Protein AF-A0A644XTD8-F1 (afdb_monomer)

pLDDT: mean 78.49, std 14.35, range [35.88, 95.38]

Solvent-accessible surface area (backbone atoms only — not comparable to full-atom values): 6177 Å² total; per-residue (Å²): 101,45,69,56,46,60,56,50,71,78,52,81,83,55,86,80,59,81,72,72,86,46,66,69,60,54,50,50,48,52,54,55,52,48,55,53,52,47,54,54,50,55,50,39,62,75,67,72,50,69,58,67,66,52,52,51,52,51,48,54,52,48,54,51,47,50,56,52,48,54,58,49,40,70,72,44,36,85,80,41,43,71,63,51,39,42,50,57,31,54,50,51,53,51,52,51,51,51,53,49,46,52,63,68,75,71,102

Secondary structure (DSSP, 8-state):
-HHHHHHHTT-GGGGG------HHHHHHHHHHHHHHHHHHHHHHHHTT--HHHHHHHHHHHHHHHHHHHHHHHHHHHHHHHHHHHHHHHHHHHHHHHHHHHHHHT--

InterPro domains:
  IPR003810 Putative manganese efflux pump [PF02659] (1-100)
  IPR003810 Putative manganese efflux pump [PTHR35529] (1-103)

Organism: NCBI:txid1076179

Structure (mmCIF, N/CA/C/O backbone):
data_AF-A0A644XTD8-F1
#
_entry.id   AF-A0A644XTD8-F1
#
loop_
_atom_site.group_PDB
_atom_site.id
_atom_site.type_symbo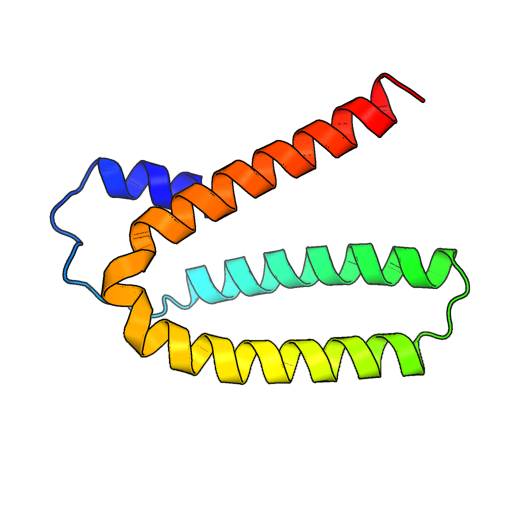l
_atom_site.label_atom_id
_atom_site.label_alt_id
_atom_site.label_comp_id
_atom_site.label_asym_id
_atom_site.label_entity_id
_atom_site.label_seq_id
_atom_site.pdbx_PDB_ins_code
_atom_site.Cartn_x
_atom_site.Cartn_y
_atom_site.Cartn_z
_atom_site.occupancy
_atom_site.B_iso_or_equiv
_atom_site.auth_seq_id
_atom_site.auth_comp_id
_atom_site.auth_asym_id
_atom_site.auth_atom_id
_atom_site.pdbx_PDB_model_num
ATOM 1 N N . MET A 1 1 ? 9.841 3.631 -3.087 1.00 66.88 1 MET A N 1
ATOM 2 C CA . MET A 1 1 ? 8.950 4.157 -4.157 1.00 66.88 1 MET A CA 1
ATOM 3 C C . MET A 1 1 ? 9.476 5.446 -4.793 1.00 66.88 1 MET A C 1
ATOM 5 O O . MET A 1 1 ? 9.954 5.350 -5.914 1.00 66.88 1 MET A O 1
ATOM 9 N N . LEU A 1 2 ? 9.457 6.612 -4.127 1.00 68.62 2 LEU A N 1
ATOM 10 C CA . LEU A 1 2 ? 9.995 7.870 -4.694 1.00 68.62 2 LEU A CA 1
ATOM 11 C C . LEU A 1 2 ? 11.506 7.874 -4.894 1.00 68.62 2 LEU A C 1
ATOM 13 O O . LEU A 1 2 ? 11.977 8.235 -5.965 1.00 68.62 2 LEU A O 1
ATOM 17 N N . ALA A 1 3 ? 12.256 7.450 -3.876 1.00 66.00 3 ALA A N 1
ATOM 18 C CA . ALA A 1 3 ? 13.712 7.379 -3.952 1.00 66.00 3 ALA A CA 1
ATOM 19 C C . ALA A 1 3 ? 14.170 6.465 -5.100 1.00 66.00 3 ALA A C 1
ATOM 21 O O . ALA A 1 3 ? 15.060 6.836 -5.859 1.00 66.00 3 ALA A O 1
ATOM 22 N N . ASP A 1 4 ? 13.498 5.323 -5.294 1.00 65.94 4 ASP A N 1
ATOM 23 C CA . ASP A 1 4 ? 13.740 4.456 -6.452 1.00 65.94 4 ASP A CA 1
ATOM 24 C C . ASP A 1 4 ? 13.428 5.155 -7.775 1.00 65.94 4 ASP A C 1
ATOM 26 O O . ASP A 1 4 ? 14.180 5.011 -8.726 1.00 65.94 4 ASP A O 1
ATOM 30 N N . ALA A 1 5 ? 12.327 5.908 -7.852 1.00 63.91 5 ALA A N 1
ATOM 31 C CA . ALA A 1 5 ? 11.932 6.608 -9.073 1.00 63.91 5 ALA A CA 1
ATOM 32 C C . ALA A 1 5 ? 12.901 7.747 -9.446 1.00 63.91 5 ALA A C 1
ATOM 34 O O . ALA A 1 5 ? 13.153 7.986 -10.623 1.00 63.91 5 ALA A O 1
ATOM 35 N N . ILE A 1 6 ? 13.479 8.425 -8.449 1.00 66.94 6 ILE A N 1
ATOM 36 C CA . ILE A 1 6 ? 14.512 9.451 -8.650 1.00 66.94 6 ILE A CA 1
ATOM 37 C C . ILE A 1 6 ? 15.845 8.803 -9.042 1.00 66.94 6 ILE A C 1
ATOM 39 O O . ILE A 1 6 ? 16.544 9.325 -9.909 1.00 66.94 6 ILE A O 1
ATOM 43 N N . ARG A 1 7 ? 16.191 7.652 -8.449 1.00 68.31 7 ARG A N 1
ATOM 44 C CA . ARG A 1 7 ? 17.434 6.935 -8.762 1.00 68.31 7 ARG A CA 1
ATOM 45 C C . ARG A 1 7 ? 17.445 6.354 -10.178 1.00 68.31 7 ARG A C 1
ATOM 47 O O . ARG A 1 7 ? 18.481 6.399 -10.834 1.00 68.31 7 ARG A O 1
ATOM 54 N N . ASP A 1 8 ? 16.291 5.902 -10.659 1.00 65.56 8 ASP A N 1
ATOM 55 C CA . ASP A 1 8 ? 16.069 5.403 -12.024 1.00 65.56 8 ASP A CA 1
ATOM 56 C C . ASP A 1 8 ? 16.377 6.466 -13.102 1.00 65.56 8 ASP A C 1
ATOM 58 O O . ASP A 1 8 ? 16.870 6.156 -14.183 1.00 65.56 8 ASP A O 1
ATOM 62 N N . ARG A 1 9 ? 16.199 7.757 -12.781 1.00 59.84 9 ARG A N 1
ATOM 63 C CA . ARG A 1 9 ? 16.485 8.883 -13.690 1.00 59.84 9 ARG A CA 1
ATOM 64 C C . ARG A 1 9 ? 17.974 9.029 -14.042 1.00 59.84 9 ARG A C 1
ATOM 66 O O . ARG A 1 9 ? 18.287 9.633 -15.064 1.00 59.84 9 ARG A O 1
ATOM 73 N N . ASN A 1 10 ? 18.886 8.508 -13.214 1.00 62.25 10 ASN A N 1
ATOM 74 C CA . ASN A 1 10 ? 20.335 8.652 -13.411 1.00 62.25 10 ASN A CA 1
ATOM 75 C C . ASN A 1 10 ? 20.956 7.518 -14.262 1.00 62.25 10 ASN A C 1
ATOM 77 O O . ASN A 1 10 ? 22.105 7.638 -14.674 1.00 62.25 10 ASN A O 1
ATOM 81 N N . ASN A 1 11 ? 20.199 6.448 -14.563 1.00 57.81 11 ASN A N 1
ATOM 82 C CA . ASN A 1 11 ? 20.638 5.285 -15.349 1.00 57.81 11 ASN A CA 1
ATOM 83 C C . ASN A 1 11 ? 19.588 4.926 -16.435 1.00 57.81 11 ASN A C 1
ATOM 85 O O . ASN A 1 11 ? 18.805 3.996 -16.254 1.00 57.81 11 ASN A O 1
ATOM 89 N N . PRO A 1 12 ? 19.568 5.607 -17.598 1.00 49.56 12 PRO A N 1
ATOM 90 C CA . PRO A 1 12 ? 18.510 5.457 -18.612 1.00 49.56 12 PRO A CA 1
ATOM 91 C C . PRO A 1 12 ? 18.514 4.125 -19.395 1.00 49.56 12 PRO A C 1
ATOM 93 O O . PRO A 1 12 ? 17.655 3.917 -20.249 1.00 49.56 12 PRO A O 1
ATOM 96 N N . ALA A 1 13 ? 19.454 3.208 -19.134 1.00 47.75 13 ALA A N 1
ATOM 97 C CA . ALA A 1 13 ? 19.556 1.924 -19.840 1.00 47.75 13 ALA A CA 1
ATOM 98 C C . ALA A 1 13 ? 18.600 0.830 -19.311 1.00 47.75 13 ALA A C 1
ATOM 100 O O . ALA A 1 13 ? 18.538 -0.252 -19.888 1.00 47.75 13 ALA A O 1
ATOM 101 N N . GLN A 1 14 ? 17.842 1.087 -18.237 1.00 49.94 14 GLN A N 1
ATOM 102 C CA . GLN A 1 14 ? 16.987 0.073 -17.603 1.00 49.94 14 GLN A CA 1
ATOM 103 C C . GLN A 1 14 ? 15.576 -0.062 -18.206 1.00 49.94 14 GLN A C 1
ATOM 105 O O . GLN A 1 14 ? 14.798 -0.895 -17.745 1.00 49.94 14 GLN A O 1
ATOM 110 N N . CYS A 1 15 ? 15.251 0.693 -19.263 1.00 42.25 15 CYS A N 1
ATOM 111 C CA . CYS A 1 15 ? 13.933 0.701 -19.915 1.00 42.25 15 CYS A CA 1
ATOM 112 C C . CYS A 1 15 ? 13.431 -0.674 -20.408 1.00 42.25 15 CYS A C 1
ATOM 114 O O . CYS A 1 15 ? 12.234 -0.811 -20.651 1.00 42.25 15 CYS A O 1
ATOM 116 N N . CYS A 1 16 ? 14.302 -1.681 -20.549 1.00 35.88 16 CYS A N 1
ATOM 117 C CA . CYS A 1 16 ? 13.931 -3.024 -21.019 1.00 35.88 16 CYS A CA 1
ATOM 118 C C . CYS A 1 16 ? 13.950 -4.117 -19.942 1.00 35.88 16 CYS A C 1
ATOM 120 O O . CYS A 1 16 ? 13.550 -5.243 -20.228 1.00 35.88 16 CYS A O 1
ATOM 122 N N . GLU A 1 17 ? 14.379 -3.831 -18.715 1.00 38.88 17 GLU A N 1
ATOM 123 C CA . GLU A 1 17 ? 14.471 -4.867 -17.688 1.00 38.88 17 GLU A CA 1
ATOM 124 C C . GLU A 1 17 ? 13.202 -4.843 -16.840 1.00 38.88 17 GLU A C 1
ATOM 126 O O . GLU A 1 17 ? 13.017 -4.001 -15.959 1.00 38.88 17 GLU A O 1
ATOM 131 N N . MET A 1 18 ? 12.315 -5.802 -17.107 1.00 42.66 18 MET A N 1
ATOM 132 C CA . MET A 1 18 ? 11.306 -6.236 -16.150 1.00 42.66 18 MET A CA 1
ATOM 133 C C . MET A 1 18 ? 12.055 -6.681 -14.892 1.00 42.66 18 MET A C 1
ATOM 135 O O . MET A 1 18 ? 12.519 -7.815 -14.820 1.00 42.66 18 MET A O 1
ATOM 139 N N . GLN A 1 19 ? 12.259 -5.749 -13.953 1.00 52.38 19 GLN A N 1
ATOM 140 C CA . GLN A 1 19 ? 13.115 -5.964 -12.793 1.00 52.38 19 GLN A CA 1
ATOM 141 C C . GLN A 1 19 ? 12.675 -7.266 -12.111 1.00 52.38 19 GLN A C 1
ATOM 143 O O . GLN A 1 19 ? 11.503 -7.372 -11.729 1.00 52.38 19 GLN A O 1
ATOM 148 N N . PRO A 1 20 ? 13.564 -8.268 -11.985 1.00 49.00 20 PRO A N 1
ATOM 149 C CA . PRO A 1 20 ? 13.212 -9.520 -11.341 1.00 49.00 20 PRO A CA 1
ATOM 150 C C . PRO A 1 20 ? 12.696 -9.194 -9.943 1.00 49.00 20 PRO A C 1
ATOM 152 O O . PRO A 1 20 ? 13.248 -8.315 -9.275 1.00 49.00 20 PRO A O 1
ATOM 155 N N . TYR A 1 21 ? 11.620 -9.864 -9.525 1.00 60.31 21 TYR A N 1
ATOM 156 C CA . TYR A 1 21 ? 11.052 -9.767 -8.182 1.00 60.31 21 TYR A CA 1
ATOM 157 C C . TYR A 1 21 ? 12.133 -10.111 -7.151 1.00 60.31 21 TYR A C 1
ATOM 159 O O . TYR A 1 21 ? 12.271 -11.251 -6.718 1.00 60.31 21 TYR A O 1
ATOM 167 N N . SER A 1 22 ? 12.957 -9.128 -6.793 1.00 75.44 22 SER A N 1
ATOM 168 C CA . SER A 1 22 ? 14.039 -9.314 -5.846 1.00 75.44 22 SER A CA 1
ATOM 169 C C . SER A 1 22 ? 13.388 -9.571 -4.503 1.00 75.44 22 SER A C 1
ATOM 171 O O . SER A 1 22 ? 12.649 -8.724 -3.995 1.00 75.44 22 SER A O 1
ATOM 173 N N . THR A 1 23 ? 13.647 -10.740 -3.922 1.00 82.94 23 THR A N 1
ATOM 174 C CA . THR A 1 23 ? 13.063 -11.169 -2.645 1.00 82.94 23 THR A CA 1
ATOM 175 C C . THR A 1 23 ? 13.236 -10.101 -1.565 1.00 82.94 23 THR A C 1
ATOM 177 O O . THR A 1 23 ? 12.342 -9.882 -0.755 1.00 82.94 23 THR A O 1
ATOM 180 N N . LYS A 1 24 ? 14.349 -9.354 -1.611 1.00 83.00 24 LYS A N 1
ATOM 181 C CA . LYS A 1 24 ? 14.626 -8.219 -0.720 1.00 83.00 24 LYS A CA 1
ATOM 182 C C . LYS A 1 24 ? 13.617 -7.074 -0.878 1.00 83.00 24 LYS A C 1
ATOM 184 O O . LYS A 1 24 ? 13.163 -6.526 0.119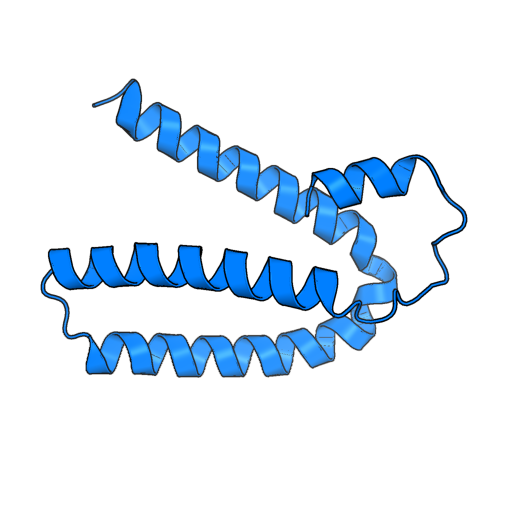 1.00 83.00 24 LYS A O 1
ATOM 189 N N . ALA A 1 25 ? 13.255 -6.722 -2.112 1.00 81.00 25 ALA A N 1
ATOM 190 C CA . ALA A 1 25 ? 12.291 -5.660 -2.394 1.00 81.00 25 ALA A CA 1
ATOM 191 C C . ALA A 1 25 ? 10.861 -6.075 -2.016 1.00 81.00 25 ALA A C 1
ATOM 193 O O . ALA A 1 25 ? 10.136 -5.287 -1.413 1.00 81.00 25 ALA A O 1
ATOM 194 N N . MET A 1 26 ? 10.482 -7.326 -2.304 1.00 84.25 26 MET A N 1
ATOM 195 C CA . MET A 1 26 ? 9.190 -7.891 -1.892 1.00 84.25 26 MET A CA 1
ATOM 196 C C . MET A 1 26 ? 9.057 -7.932 -0.364 1.00 84.25 26 MET A C 1
ATOM 198 O O . MET A 1 26 ? 8.029 -7.520 0.161 1.00 84.25 26 MET A O 1
ATOM 202 N N . LEU A 1 27 ? 10.107 -8.355 0.352 1.00 88.75 27 LEU A N 1
ATOM 203 C CA . LEU A 1 27 ? 10.135 -8.349 1.818 1.00 88.75 27 LEU A CA 1
ATOM 204 C C . LEU A 1 27 ? 9.995 -6.935 2.386 1.00 88.75 27 LEU A C 1
ATOM 206 O O . LEU A 1 27 ? 9.170 -6.714 3.266 1.00 88.75 27 LEU A O 1
ATOM 210 N N . LEU A 1 28 ? 10.758 -5.969 1.865 1.00 88.12 28 LEU A N 1
ATOM 211 C CA . LEU A 1 28 ? 10.669 -4.580 2.317 1.00 88.12 28 LEU A CA 1
ATOM 212 C C . LEU A 1 28 ? 9.263 -4.005 2.100 1.00 88.12 28 LEU A C 1
ATOM 214 O O . LEU A 1 28 ? 8.723 -3.350 2.989 1.00 88.12 28 LEU A O 1
ATOM 218 N N . GLN A 1 29 ? 8.660 -4.269 0.939 1.00 86.12 29 GLN A N 1
ATOM 219 C CA . GLN A 1 29 ? 7.302 -3.826 0.640 1.00 86.12 29 GLN A CA 1
ATOM 220 C C . GLN A 1 29 ? 6.272 -4.516 1.542 1.00 86.12 29 GLN A C 1
ATOM 222 O O . GLN A 1 29 ? 5.394 -3.840 2.063 1.00 86.12 29 GLN A O 1
ATOM 227 N N . ALA A 1 30 ? 6.402 -5.823 1.787 1.00 88.38 30 ALA A N 1
ATOM 228 C CA . ALA A 1 30 ? 5.512 -6.556 2.685 1.00 88.38 30 ALA A CA 1
ATOM 229 C C . ALA A 1 30 ? 5.568 -6.007 4.119 1.00 88.38 30 ALA A C 1
ATOM 231 O O . ALA A 1 30 ? 4.524 -5.811 4.742 1.00 88.38 30 ALA A O 1
ATOM 232 N N . VAL A 1 31 ? 6.767 -5.695 4.624 1.00 92.50 31 VAL A N 1
ATOM 233 C CA . VAL A 1 31 ? 6.941 -5.058 5.940 1.00 92.50 31 VAL A CA 1
ATOM 234 C C . VAL A 1 31 ? 6.306 -3.666 5.956 1.00 92.50 31 VAL A C 1
ATOM 236 O O . VAL A 1 31 ? 5.530 -3.370 6.861 1.00 92.50 31 VAL A O 1
ATOM 239 N N . ALA A 1 32 ? 6.567 -2.834 4.943 1.00 89.50 32 ALA A N 1
ATOM 240 C CA . ALA A 1 32 ? 5.990 -1.492 4.854 1.00 89.50 32 ALA A CA 1
ATOM 241 C C . ALA A 1 32 ? 4.449 -1.516 4.813 1.00 89.50 32 ALA A C 1
ATOM 243 O O . ALA A 1 32 ? 3.804 -0.778 5.552 1.00 89.50 32 ALA A O 1
ATOM 244 N N . THR A 1 33 ? 3.853 -2.402 4.010 1.00 89.75 33 THR A N 1
ATOM 245 C CA . THR A 1 33 ? 2.393 -2.576 3.923 1.00 89.75 33 THR A CA 1
ATOM 246 C C . THR A 1 33 ? 1.793 -3.148 5.211 1.00 89.75 33 THR A C 1
ATOM 248 O O . THR A 1 33 ? 0.677 -2.791 5.574 1.00 89.75 33 THR A O 1
ATOM 251 N N . SER A 1 34 ? 2.524 -3.995 5.942 1.00 93.25 34 SER A N 1
ATOM 252 C CA . SER A 1 34 ? 2.054 -4.534 7.227 1.00 93.25 34 SER A CA 1
ATOM 253 C C . SER A 1 34 ? 1.962 -3.453 8.307 1.00 93.25 34 SER A C 1
ATOM 255 O O . SER A 1 34 ? 1.003 -3.441 9.075 1.00 93.25 34 SER A O 1
ATOM 257 N N . ILE A 1 35 ? 2.932 -2.530 8.358 1.00 93.12 35 ILE A N 1
ATOM 258 C CA . ILE A 1 35 ? 2.910 -1.393 9.296 1.00 93.12 35 ILE A CA 1
ATOM 259 C C . ILE A 1 35 ? 1.726 -0.465 8.988 1.00 93.12 35 ILE A C 1
ATOM 261 O O . ILE A 1 35 ? 1.038 -0.024 9.906 1.00 93.12 35 ILE A O 1
ATOM 265 N N . ASP A 1 36 ? 1.458 -0.211 7.707 1.00 90.06 36 ASP A N 1
ATOM 266 C CA . ASP A 1 36 ? 0.313 0.590 7.257 1.00 90.06 36 ASP A CA 1
ATOM 267 C C . ASP A 1 36 ? -1.033 -0.045 7.664 1.00 90.06 36 ASP A C 1
ATOM 269 O O . ASP A 1 36 ? -1.869 0.601 8.299 1.00 90.06 36 ASP A O 1
ATOM 273 N N . ALA A 1 37 ? -1.202 -1.351 7.422 1.00 89.38 37 ALA A N 1
ATOM 274 C CA . ALA A 1 37 ? -2.394 -2.092 7.841 1.00 89.38 37 ALA A CA 1
ATOM 275 C C . ALA A 1 37 ? -2.571 -2.123 9.372 1.00 89.38 37 ALA A C 1
ATOM 277 O O . ALA A 1 37 ? -3.697 -2.040 9.868 1.00 89.38 37 ALA A O 1
ATOM 278 N N . LEU A 1 38 ? -1.470 -2.205 10.131 1.00 91.25 38 LEU A N 1
ATOM 279 C CA . LEU A 1 38 ? -1.493 -2.155 11.594 1.00 91.25 38 LEU A CA 1
ATOM 280 C C . LEU A 1 38 ? -1.995 -0.799 12.108 1.00 91.25 38 LEU A C 1
ATOM 282 O O . LEU A 1 38 ? -2.815 -0.771 13.024 1.00 91.25 38 LEU A O 1
ATOM 286 N N . ALA A 1 39 ? -1.541 0.312 11.520 1.00 90.12 39 ALA A N 1
ATOM 287 C CA . ALA A 1 39 ? -1.966 1.654 11.921 1.00 90.12 39 ALA A CA 1
ATOM 288 C C . ALA A 1 39 ? -3.486 1.843 11.766 1.00 90.12 39 ALA A C 1
ATOM 290 O O . ALA A 1 39 ? -4.151 2.323 12.685 1.00 90.12 39 ALA A O 1
ATOM 291 N N . VAL A 1 40 ? -4.052 1.387 10.642 1.00 88.06 40 VAL A N 1
ATOM 292 C CA . VAL A 1 40 ? -5.508 1.397 10.416 1.00 88.06 40 VAL A CA 1
ATOM 293 C C . VAL A 1 40 ? -6.230 0.460 11.390 1.00 88.06 40 VAL A C 1
ATOM 295 O O . VAL A 1 40 ? -7.263 0.831 11.949 1.00 88.06 40 VAL A O 1
ATOM 298 N N . GLY A 1 41 ? -5.674 -0.728 11.650 1.00 87.94 41 GLY A N 1
ATOM 299 C CA . GLY A 1 41 ? -6.241 -1.699 12.590 1.00 87.94 41 GLY A CA 1
ATOM 300 C C . GLY A 1 41 ? -6.352 -1.167 14.023 1.00 87.94 41 GLY A C 1
ATOM 301 O O . GLY A 1 41 ? -7.400 -1.307 14.653 1.00 87.94 41 GLY A O 1
ATOM 302 N N . VAL A 1 42 ? -5.310 -0.492 14.520 1.00 89.44 42 VAL A N 1
ATOM 303 C CA . VAL A 1 42 ? -5.344 0.189 15.828 1.00 89.44 42 VAL A CA 1
ATOM 304 C C . VAL A 1 42 ? -6.381 1.318 15.829 1.00 89.44 42 VAL A C 1
ATOM 306 O O . VAL A 1 42 ? -7.111 1.473 16.807 1.00 89.44 42 VAL A O 1
ATOM 309 N N . GLY A 1 43 ? -6.510 2.058 14.722 1.00 88.88 43 GLY A N 1
ATOM 310 C CA . GLY A 1 43 ? -7.545 3.081 14.554 1.00 88.88 43 GLY A CA 1
ATOM 311 C C . GLY A 1 43 ? -8.968 2.528 14.694 1.00 88.88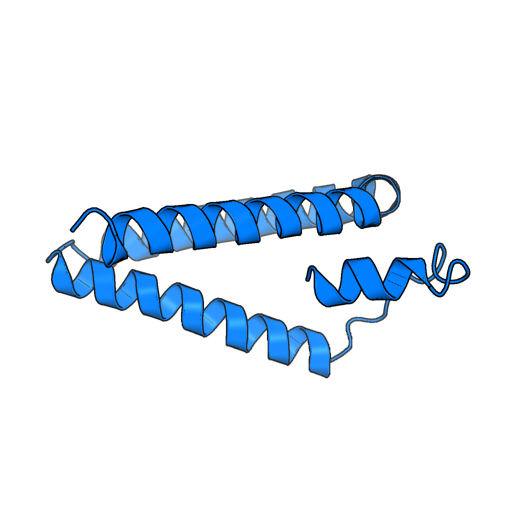 43 GLY A 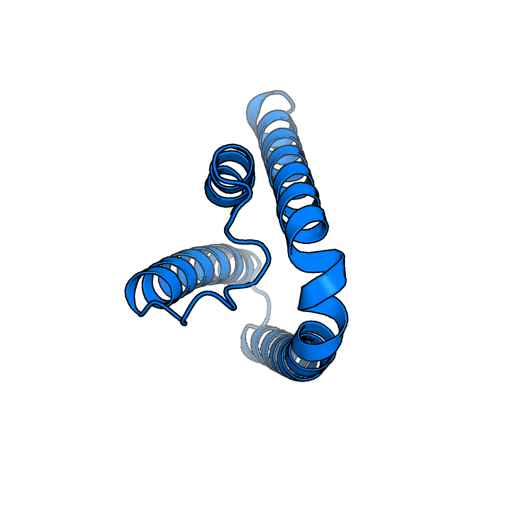C 1
ATOM 312 O O . GLY A 1 43 ? -9.777 3.097 15.423 1.00 88.88 43 GLY A O 1
ATOM 313 N N . PHE A 1 44 ? -9.280 1.393 14.060 1.00 87.88 44 PHE A N 1
ATOM 314 C CA . PHE A 1 44 ? -10.600 0.761 14.190 1.00 87.88 44 PHE A CA 1
ATOM 315 C C . PHE A 1 44 ? -10.879 0.219 15.589 1.00 87.88 44 PHE A C 1
ATOM 317 O O . PHE A 1 44 ? -12.001 0.364 16.074 1.00 87.88 44 PHE A O 1
ATOM 324 N N . ALA A 1 45 ? -9.865 -0.341 16.256 1.00 85.25 45 ALA A N 1
ATOM 325 C CA . ALA A 1 45 ? -9.993 -0.774 17.644 1.00 85.25 45 ALA A CA 1
ATOM 326 C C . ALA A 1 45 ? -10.317 0.406 18.579 1.00 85.25 45 ALA A C 1
ATOM 328 O O . ALA A 1 45 ? -11.160 0.277 19.465 1.00 85.25 45 ALA A O 1
ATOM 329 N N . ALA A 1 46 ? -9.706 1.574 18.347 1.00 85.62 46 ALA A N 1
ATOM 330 C CA . ALA A 1 46 ? -9.990 2.793 19.103 1.00 85.62 46 ALA A CA 1
ATOM 331 C C . ALA A 1 46 ? -11.392 3.369 18.818 1.00 85.62 46 ALA A C 1
ATOM 333 O O . ALA A 1 46 ? -12.018 3.925 19.716 1.00 85.62 46 ALA A O 1
ATOM 334 N N . MET A 1 47 ? -11.905 3.211 17.593 1.00 85.00 47 MET A N 1
ATOM 335 C CA . MET A 1 47 ? -13.230 3.698 17.180 1.00 85.00 47 MET A CA 1
ATOM 336 C C . MET A 1 47 ? -14.397 2.761 17.554 1.00 85.00 47 MET A C 1
ATOM 338 O O . MET A 1 47 ? -15.536 3.063 17.207 1.00 85.00 47 MET A O 1
ATOM 342 N N . GLN A 1 48 ? -14.141 1.638 18.243 1.00 77.75 48 GLN A N 1
ATOM 343 C CA . GLN A 1 48 ? -15.135 0.595 18.564 1.00 77.75 48 GLN A CA 1
ATOM 344 C C . GLN A 1 48 ? -15.982 0.139 17.362 1.00 77.75 48 GLN A C 1
ATOM 346 O O . GLN A 1 48 ? -17.159 -0.198 17.490 1.00 77.75 48 GLN A O 1
ATOM 351 N N . VAL A 1 49 ? -15.381 0.124 16.172 1.00 80.25 49 VAL A N 1
ATOM 352 C CA . VAL A 1 49 ? -16.032 -0.395 14.967 1.00 80.25 49 VAL A CA 1
ATOM 353 C C . VAL A 1 49 ? -15.960 -1.918 14.989 1.00 80.25 49 VAL A C 1
ATOM 355 O O . VAL A 1 49 ? -14.947 -2.493 15.391 1.00 80.25 49 VAL A O 1
ATOM 358 N N . ASP A 1 50 ? -17.019 -2.581 14.529 1.00 84.31 50 ASP A N 1
ATOM 359 C CA . ASP A 1 50 ? -17.036 -4.036 14.410 1.00 84.31 50 ASP A CA 1
ATOM 360 C C . ASP A 1 50 ? -15.959 -4.493 13.406 1.00 84.31 50 ASP A C 1
ATOM 362 O O . ASP A 1 50 ? -16.016 -4.208 12.204 1.00 84.31 50 ASP A O 1
ATOM 366 N N . ILE A 1 51 ? -14.921 -5.156 13.922 1.00 85.69 51 ILE A N 1
ATOM 367 C CA . ILE A 1 51 ? -13.699 -5.479 13.171 1.00 85.69 51 ILE A CA 1
ATOM 368 C C . ILE A 1 51 ? -13.983 -6.539 12.102 1.00 85.69 51 ILE A C 1
ATOM 370 O O . ILE A 1 51 ? -13.403 -6.500 11.017 1.00 85.69 51 ILE A O 1
ATOM 374 N N . ILE A 1 52 ? -14.893 -7.474 12.385 1.00 86.88 52 ILE A N 1
ATOM 375 C CA . ILE A 1 52 ? -15.204 -8.604 11.505 1.00 86.88 52 ILE A CA 1
ATOM 376 C C . ILE A 1 52 ? -15.742 -8.137 10.137 1.00 86.88 52 ILE A C 1
ATOM 378 O O . ILE A 1 52 ? -15.137 -8.497 9.120 1.00 86.88 52 ILE A O 1
ATOM 382 N N . PRO A 1 53 ? -16.811 -7.316 10.046 1.00 89.38 53 PRO A N 1
ATOM 383 C CA . PRO A 1 53 ? -17.299 -6.823 8.762 1.00 89.38 53 PRO A CA 1
ATOM 384 C C . PRO A 1 53 ? -16.312 -5.855 8.101 1.00 89.38 53 PRO A C 1
ATOM 386 O O . PRO A 1 53 ? -16.163 -5.894 6.879 1.00 89.38 53 PRO A O 1
ATOM 389 N N . ALA A 1 54 ? -15.593 -5.032 8.872 1.00 89.00 54 ALA A N 1
ATOM 390 C CA . ALA A 1 54 ? -14.613 -4.095 8.322 1.00 89.00 54 ALA A CA 1
ATOM 391 C C . ALA A 1 54 ? -13.474 -4.824 7.587 1.00 89.00 54 ALA A C 1
ATOM 393 O O . ALA A 1 54 ? -13.189 -4.531 6.423 1.00 89.00 54 ALA A O 1
ATOM 394 N N . VAL A 1 55 ? -12.859 -5.822 8.229 1.00 88.94 55 VAL A N 1
ATOM 395 C CA . VAL A 1 55 ? -11.763 -6.603 7.637 1.00 88.94 55 VAL A CA 1
ATOM 396 C C . VAL A 1 55 ? -12.255 -7.452 6.464 1.00 88.94 55 VAL A C 1
ATOM 398 O O . VAL A 1 55 ? -11.543 -7.566 5.466 1.00 88.94 55 VAL A O 1
ATOM 401 N N . ALA A 1 56 ? -13.477 -7.992 6.525 1.00 91.12 56 ALA A N 1
ATOM 402 C CA . ALA A 1 56 ? -14.065 -8.733 5.409 1.00 91.12 56 ALA A CA 1
ATOM 403 C C . ALA A 1 56 ? -14.211 -7.858 4.152 1.00 91.12 56 ALA A C 1
ATOM 405 O O . ALA A 1 56 ? -13.798 -8.262 3.064 1.00 91.12 56 ALA A O 1
ATOM 406 N N . ILE A 1 57 ? -14.736 -6.637 4.298 1.00 92.31 57 ILE A N 1
ATOM 407 C CA . ILE A 1 57 ? -14.907 -5.694 3.183 1.00 92.31 57 ILE A CA 1
ATOM 408 C C . ILE A 1 57 ? -13.545 -5.273 2.617 1.00 92.31 57 ILE A C 1
ATOM 410 O O . ILE A 1 57 ? -13.340 -5.329 1.403 1.00 92.31 57 ILE A O 1
ATOM 414 N N . I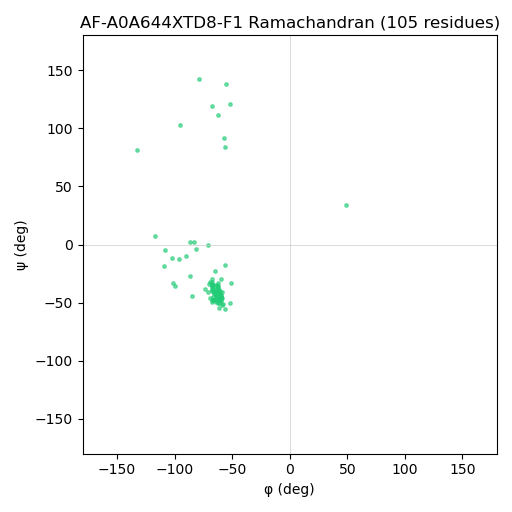LE A 1 58 ? -12.594 -4.904 3.481 1.00 90.50 58 ILE A N 1
ATOM 415 C CA . ILE A 1 58 ? -11.244 -4.501 3.058 1.00 90.50 58 ILE A CA 1
ATOM 416 C C . ILE A 1 58 ? -10.544 -5.650 2.333 1.00 90.50 58 ILE A C 1
ATOM 418 O O . ILE A 1 58 ? -9.951 -5.427 1.278 1.00 90.50 58 ILE A O 1
ATOM 422 N N . GLY A 1 59 ? -10.649 -6.876 2.848 1.00 90.25 59 GLY A N 1
ATOM 423 C CA . GLY A 1 59 ? -10.095 -8.069 2.218 1.00 90.25 59 GLY A CA 1
ATOM 424 C C . GLY A 1 59 ? -10.661 -8.285 0.817 1.00 90.25 59 GLY A C 1
ATOM 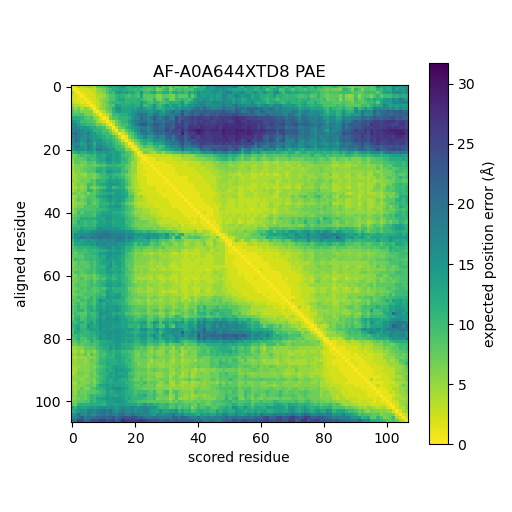425 O O . GLY A 1 59 ? -9.896 -8.372 -0.140 1.00 90.25 59 GLY A O 1
ATOM 426 N N . VAL A 1 60 ? -11.989 -8.279 0.668 1.00 95.38 60 VAL A N 1
ATOM 427 C CA . VAL A 1 60 ? -12.657 -8.477 -0.632 1.00 95.38 60 VAL A CA 1
ATOM 428 C C . VAL A 1 60 ? -12.248 -7.406 -1.644 1.00 95.38 60 VAL A C 1
ATOM 430 O O . VAL A 1 60 ? -11.860 -7.738 -2.766 1.00 95.38 60 VAL A O 1
ATOM 433 N N . ILE A 1 61 ? -12.287 -6.129 -1.254 1.00 94.44 61 ILE A N 1
ATOM 434 C CA . ILE A 1 61 ? -11.912 -5.020 -2.141 1.00 94.44 61 ILE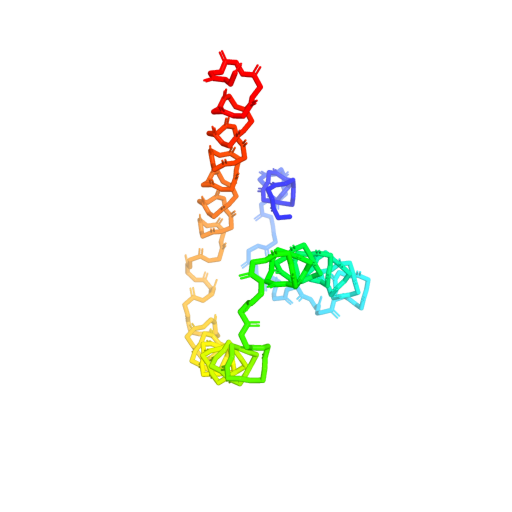 A CA 1
ATOM 435 C C . ILE A 1 61 ? -10.431 -5.114 -2.518 1.00 94.44 61 ILE A C 1
ATOM 437 O O . ILE A 1 61 ? -10.089 -4.960 -3.690 1.00 94.44 61 ILE A O 1
ATOM 441 N N . THR A 1 62 ? -9.552 -5.409 -1.557 1.00 91.00 62 THR A N 1
ATOM 442 C CA . THR A 1 62 ? -8.107 -5.529 -1.797 1.00 91.00 62 THR A CA 1
ATOM 443 C C . THR A 1 62 ? -7.810 -6.686 -2.740 1.00 91.00 62 THR A C 1
ATOM 445 O O . THR A 1 62 ? -7.097 -6.500 -3.721 1.00 91.00 62 THR A O 1
ATOM 448 N N . THR A 1 63 ? -8.400 -7.863 -2.519 1.00 91.81 63 THR A N 1
ATOM 449 C CA . THR A 1 63 ? -8.225 -9.020 -3.405 1.00 91.81 63 THR A CA 1
ATOM 450 C C . THR A 1 63 ? -8.735 -8.731 -4.815 1.00 91.81 63 THR A C 1
ATOM 452 O O . THR A 1 63 ? -8.032 -9.022 -5.784 1.00 91.81 63 THR A O 1
ATOM 455 N N . ALA A 1 64 ? -9.909 -8.107 -4.952 1.00 94.94 64 ALA A N 1
ATOM 456 C CA . ALA A 1 64 ? -10.441 -7.711 -6.254 1.00 94.94 64 ALA A CA 1
ATOM 457 C C . ALA A 1 64 ? -9.520 -6.699 -6.958 1.00 94.94 64 ALA A C 1
ATOM 459 O O . ALA A 1 64 ? -9.177 -6.871 -8.129 1.00 94.94 64 ALA A O 1
ATOM 460 N N . CYS A 1 65 ? -9.057 -5.679 -6.232 1.00 92.88 65 CYS A N 1
ATOM 461 C CA . CYS A 1 65 ? -8.153 -4.657 -6.749 1.00 92.88 65 CYS A CA 1
ATOM 462 C C . CYS A 1 65 ? -6.794 -5.245 -7.152 1.00 92.88 65 CYS A C 1
ATOM 464 O O . CYS A 1 65 ? -6.287 -4.924 -8.222 1.00 92.88 65 CYS A O 1
ATOM 466 N N . CYS A 1 66 ? -6.223 -6.164 -6.368 1.00 89.19 66 CYS A N 1
ATOM 467 C CA . CYS A 1 66 ? -4.986 -6.863 -6.716 1.00 89.19 66 CYS A CA 1
ATOM 468 C C . CYS A 1 66 ? -5.152 -7.751 -7.955 1.00 89.19 66 CYS A C 1
ATOM 470 O O . CYS A 1 66 ? -4.264 -7.768 -8.807 1.00 89.19 66 CYS A O 1
ATOM 472 N N . ALA A 1 67 ? -6.278 -8.458 -8.091 1.00 90.88 67 ALA A N 1
ATOM 473 C CA . ALA A 1 67 ? -6.552 -9.294 -9.259 1.00 90.88 67 ALA A CA 1
ATOM 474 C C . ALA A 1 67 ? -6.662 -8.452 -10.543 1.00 90.88 67 ALA A C 1
ATOM 476 O O . ALA A 1 67 ? -5.992 -8.731 -11.541 1.00 90.88 67 ALA A O 1
ATOM 477 N N . VAL A 1 68 ? -7.453 -7.377 -10.501 1.00 90.62 68 VAL A N 1
ATOM 478 C CA . VAL A 1 68 ? -7.640 -6.457 -11.634 1.00 90.62 68 VAL A CA 1
ATOM 479 C C . VAL A 1 68 ? -6.353 -5.683 -11.920 1.00 90.62 68 VAL A C 1
ATOM 481 O O . VAL A 1 68 ? -5.869 -5.661 -13.051 1.00 90.62 68 VAL A O 1
ATOM 484 N N . GLY A 1 69 ? -5.752 -5.096 -10.889 1.00 85.94 69 GLY A N 1
ATOM 485 C CA . GLY A 1 69 ? -4.527 -4.307 -10.966 1.00 85.94 69 GLY A CA 1
ATOM 486 C C . GLY A 1 69 ? -3.320 -5.116 -11.432 1.00 85.94 69 GLY A C 1
ATOM 487 O O . GLY A 1 69 ? -2.517 -4.601 -12.201 1.00 85.94 69 GLY A O 1
ATOM 488 N N . GLY A 1 70 ? -3.211 -6.396 -11.065 1.00 83.19 70 GLY A N 1
ATOM 489 C CA . GLY A 1 70 ? -2.178 -7.295 -11.586 1.00 83.19 70 GLY A CA 1
ATOM 490 C C . GLY A 1 70 ? -2.336 -7.564 -13.087 1.00 83.19 70 GLY A C 1
ATOM 491 O O . GLY A 1 70 ? -1.355 -7.537 -13.835 1.00 83.19 70 GLY A O 1
ATOM 492 N N . GLY A 1 71 ? -3.575 -7.756 -13.553 1.00 81.81 71 GLY A N 1
ATOM 493 C CA . GLY A 1 71 ? -3.889 -7.927 -14.975 1.00 81.81 71 GLY A CA 1
ATOM 494 C C . GLY A 1 71 ? -3.638 -6.662 -15.802 1.00 81.81 71 GLY A C 1
ATOM 495 O O . GLY A 1 71 ? -2.966 -6.715 -16.836 1.00 81.81 71 GLY A O 1
ATOM 496 N N . LEU A 1 72 ? -4.122 -5.510 -15.328 1.00 82.00 72 LEU A N 1
ATOM 497 C CA . LEU A 1 72 ? -3.894 -4.210 -15.969 1.00 82.00 72 LEU A CA 1
ATOM 498 C C . LEU A 1 72 ? -2.419 -3.801 -15.892 1.00 82.00 72 LEU A C 1
ATOM 500 O O . LEU A 1 72 ? -1.880 -3.277 -16.863 1.00 82.00 72 LEU A O 1
ATOM 504 N N . GLY A 1 73 ? -1.747 -4.094 -14.782 1.00 76.38 73 GLY A N 1
ATOM 505 C CA . GLY A 1 73 ? -0.338 -3.792 -14.552 1.00 76.38 73 GLY A CA 1
ATOM 506 C C . GLY A 1 73 ? 0.591 -4.511 -15.526 1.00 76.38 73 GLY A C 1
ATOM 507 O O . GLY A 1 73 ? 1.550 -3.905 -15.993 1.00 76.38 73 GLY A O 1
ATOM 508 N N . ARG A 1 74 ? 0.283 -5.751 -15.936 1.00 72.81 74 ARG A N 1
ATOM 509 C CA . ARG A 1 74 ? 1.057 -6.439 -16.990 1.00 72.81 74 ARG A CA 1
ATOM 510 C C . ARG A 1 74 ? 0.924 -5.770 -18.361 1.00 72.81 74 ARG A C 1
ATOM 512 O O . ARG A 1 74 ? 1.894 -5.766 -19.108 1.00 72.81 74 ARG A O 1
ATOM 519 N N . LYS A 1 75 ? -0.243 -5.203 -18.696 1.00 72.75 75 LYS A N 1
ATOM 520 C CA . LYS A 1 75 ? -0.482 -4.551 -20.001 1.00 72.75 75 LYS A CA 1
ATOM 521 C C . LYS A 1 75 ? -0.021 -3.092 -20.042 1.00 72.75 75 LYS A C 1
ATOM 523 O O . LYS A 1 75 ? 0.600 -2.675 -21.011 1.00 72.75 75 LYS A O 1
ATOM 528 N N . PHE A 1 76 ? -0.314 -2.320 -19.001 1.00 74.19 76 PHE A N 1
ATOM 529 C CA . PHE A 1 76 ? -0.027 -0.883 -18.935 1.00 74.19 76 PHE A CA 1
ATOM 530 C C . PHE A 1 76 ? 1.281 -0.553 -18.206 1.00 74.19 76 PHE A C 1
ATOM 532 O O . PHE A 1 76 ? 1.769 0.571 -18.317 1.00 74.19 76 PHE A O 1
ATOM 539 N N . GLY A 1 77 ? 1.884 -1.511 -17.496 1.00 67.50 77 GLY A N 1
ATOM 540 C CA . GLY A 1 77 ? 3.116 -1.305 -16.730 1.00 67.50 77 GLY A CA 1
ATOM 541 C C . GLY A 1 77 ? 4.317 -0.908 -17.587 1.00 67.50 77 GLY A C 1
ATOM 542 O O . GLY A 1 77 ? 5.112 -0.082 -17.150 1.00 67.50 77 GLY A O 1
ATOM 543 N N . ALA A 1 78 ? 4.402 -1.404 -18.826 1.00 63.25 78 ALA A N 1
ATOM 544 C CA . ALA A 1 78 ? 5.464 -1.033 -19.763 1.00 63.25 78 ALA A CA 1
ATOM 545 C C . ALA A 1 78 ? 5.384 0.438 -20.216 1.00 63.25 78 ALA A C 1
ATOM 547 O O . ALA A 1 78 ? 6.410 1.053 -20.487 1.00 63.25 78 ALA A O 1
ATOM 548 N N . LEU A 1 79 ? 4.178 1.020 -20.274 1.00 61.06 79 LEU A N 1
ATOM 549 C CA . LEU A 1 79 ? 3.962 2.375 -20.794 1.00 61.06 79 LEU A CA 1
ATOM 550 C C . LEU A 1 79 ? 3.835 3.428 -19.676 1.00 61.06 79 LEU A C 1
ATOM 552 O O . LEU A 1 79 ? 4.296 4.558 -19.827 1.00 61.06 79 LEU A O 1
ATOM 556 N N . LEU A 1 80 ? 3.218 3.070 -18.542 1.00 67.25 80 LEU A N 1
ATOM 557 C CA . LEU A 1 80 ? 2.964 3.985 -17.423 1.00 67.25 80 LEU A CA 1
ATOM 558 C C . LEU A 1 80 ? 3.929 3.811 -16.242 1.00 67.25 80 LEU A C 1
ATOM 560 O O . LEU A 1 80 ? 3.941 4.677 -15.371 1.00 67.25 80 LEU A O 1
ATOM 564 N N . GLY A 1 81 ? 4.737 2.747 -16.189 1.00 66.88 81 GLY A N 1
ATOM 565 C CA . GLY A 1 81 ? 5.483 2.348 -14.987 1.00 66.88 81 GLY A CA 1
ATOM 566 C C . GLY A 1 81 ? 6.316 3.464 -14.349 1.00 66.88 81 GLY A C 1
ATOM 567 O O . GLY A 1 81 ? 6.172 3.738 -13.157 1.00 66.88 81 GLY A O 1
ATOM 568 N N . HIS A 1 82 ? 7.130 4.168 -15.140 1.00 68.19 82 HIS A N 1
ATOM 569 C CA . HIS A 1 82 ? 7.988 5.237 -14.617 1.00 68.19 82 HIS A CA 1
ATOM 570 C C . HIS A 1 82 ? 7.182 6.472 -14.166 1.00 68.19 82 HIS A C 1
ATOM 572 O O . HIS A 1 82 ? 7.373 6.980 -13.059 1.00 68.19 82 HIS A O 1
ATOM 578 N N . ARG A 1 83 ? 6.217 6.932 -14.981 1.00 73.50 83 ARG A N 1
ATOM 579 C CA . ARG A 1 83 ? 5.391 8.110 -14.649 1.00 73.50 83 ARG A CA 1
ATOM 580 C C . ARG A 1 83 ? 4.458 7.851 -13.464 1.00 73.50 83 ARG A C 1
ATOM 582 O O . ARG A 1 83 ? 4.315 8.719 -12.608 1.00 73.50 83 ARG A O 1
ATOM 589 N N . ALA A 1 84 ? 3.870 6.659 -13.379 1.00 79.31 84 ALA A N 1
ATOM 590 C CA . ALA A 1 84 ? 2.983 6.265 -12.288 1.00 79.31 84 ALA A CA 1
ATOM 591 C C . ALA A 1 84 ? 3.726 6.191 -10.945 1.00 79.31 84 ALA A C 1
ATOM 593 O O . ALA A 1 84 ? 3.202 6.648 -9.930 1.00 79.31 84 ALA A O 1
ATOM 594 N N . LYS A 1 85 ? 4.968 5.685 -10.936 1.00 73.88 85 LYS A N 1
ATOM 595 C CA . LYS A 1 85 ? 5.792 5.589 -9.721 1.00 73.88 85 LYS A CA 1
ATOM 596 C C . LYS A 1 85 ? 6.164 6.966 -9.159 1.00 73.88 85 LYS A C 1
ATOM 598 O O . LYS A 1 85 ? 6.107 7.161 -7.946 1.00 73.88 85 LYS A O 1
ATOM 603 N N . LEU A 1 86 ? 6.498 7.924 -10.029 1.00 77.44 86 LEU A N 1
ATOM 604 C CA . LEU A 1 86 ? 6.760 9.315 -9.637 1.00 77.44 86 LEU A CA 1
ATOM 605 C C . LEU A 1 86 ? 5.491 10.020 -9.145 1.00 77.44 86 LEU A C 1
ATOM 607 O O . LEU A 1 86 ? 5.514 10.638 -8.083 1.00 77.44 86 LEU A O 1
ATOM 611 N N . ALA A 1 87 ? 4.386 9.896 -9.886 1.00 83.44 87 ALA A N 1
ATOM 612 C CA . ALA A 1 87 ? 3.122 10.543 -9.543 1.00 83.44 87 ALA A CA 1
ATOM 613 C C . ALA A 1 87 ? 2.567 10.050 -8.199 1.00 83.44 87 ALA A C 1
ATOM 615 O O . ALA A 1 87 ? 2.281 10.863 -7.323 1.00 83.44 87 ALA A O 1
ATOM 616 N N . GLY A 1 88 ? 2.482 8.730 -7.994 1.00 82.31 88 GLY A N 1
ATOM 617 C CA . GLY A 1 88 ? 2.000 8.159 -6.729 1.00 82.31 88 GLY A CA 1
ATOM 618 C C . GLY A 1 88 ? 2.888 8.540 -5.546 1.00 82.31 88 GLY A C 1
ATOM 619 O O . GLY A 1 88 ? 2.407 8.856 -4.463 1.00 82.31 88 GLY A O 1
ATOM 620 N N . GLY A 1 89 ? 4.193 8.603 -5.792 1.00 83.31 89 GLY A N 1
ATOM 621 C CA . GLY A 1 89 ? 5.165 9.131 -4.859 1.00 83.31 89 GLY A CA 1
ATOM 622 C C . GLY A 1 89 ? 4.890 10.564 -4.403 1.00 83.31 89 GLY A C 1
ATOM 623 O O . GLY A 1 89 ? 4.802 10.840 -3.208 1.00 83.31 89 GLY A O 1
ATOM 624 N N . LEU A 1 90 ? 4.759 11.479 -5.363 1.00 87.75 90 LEU A N 1
ATOM 625 C CA . LEU A 1 90 ? 4.524 12.894 -5.089 1.00 87.75 90 LEU A CA 1
ATOM 626 C C . LEU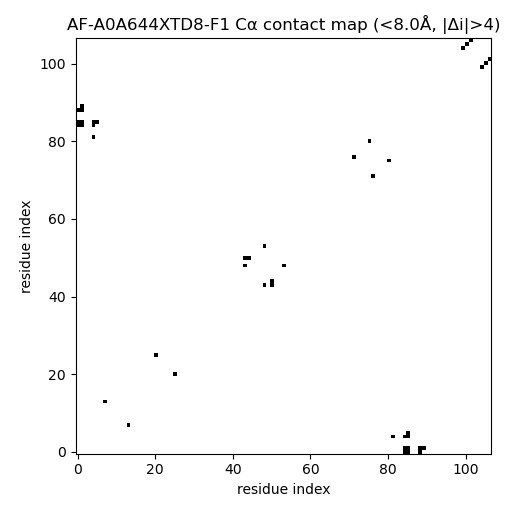 A 1 90 ? 3.203 13.111 -4.333 1.00 87.75 90 LEU A C 1
ATOM 628 O O . LEU A 1 90 ? 3.160 13.901 -3.393 1.00 87.75 90 LEU A O 1
ATOM 632 N N . ILE A 1 91 ? 2.157 12.360 -4.698 1.00 89.88 91 ILE A N 1
ATOM 633 C CA . ILE A 1 91 ? 0.864 12.370 -3.998 1.00 89.88 91 ILE A CA 1
ATOM 634 C C . ILE A 1 91 ? 1.037 11.936 -2.534 1.00 89.88 91 ILE A C 1
ATOM 636 O O . ILE A 1 91 ? 0.525 12.609 -1.644 1.00 89.88 91 ILE A O 1
ATOM 640 N N . LEU A 1 92 ? 1.801 10.871 -2.263 1.00 86.12 92 LEU A N 1
ATOM 641 C CA . LEU A 1 92 ? 2.084 10.396 -0.901 1.00 86.12 92 LEU A CA 1
ATOM 642 C C . LEU A 1 92 ? 2.817 11.437 -0.044 1.00 86.12 92 LEU A C 1
ATOM 644 O O . LEU A 1 92 ? 2.447 11.632 1.112 1.00 86.12 92 LEU A O 1
ATOM 648 N N . ILE A 1 93 ? 3.810 12.141 -0.605 1.00 88.31 93 ILE A N 1
ATOM 649 C CA . ILE A 1 93 ? 4.461 13.266 0.092 1.00 88.31 93 ILE A CA 1
ATOM 650 C C . ILE A 1 93 ? 3.425 14.343 0.430 1.00 88.31 93 ILE A C 1
ATOM 652 O O . ILE A 1 93 ? 3.389 14.818 1.563 1.00 88.31 93 ILE A O 1
ATOM 656 N N . GLY A 1 94 ? 2.573 14.710 -0.531 1.00 89.88 94 GLY A N 1
ATOM 657 C CA . GLY A 1 94 ? 1.539 15.724 -0.330 1.00 89.88 94 GLY A CA 1
ATOM 658 C C . GLY A 1 94 ? 0.547 15.354 0.776 1.00 89.88 94 GLY A C 1
ATOM 659 O O . GLY A 1 94 ? 0.269 16.179 1.643 1.00 89.88 94 GLY A O 1
ATOM 660 N N . ILE A 1 95 ? 0.06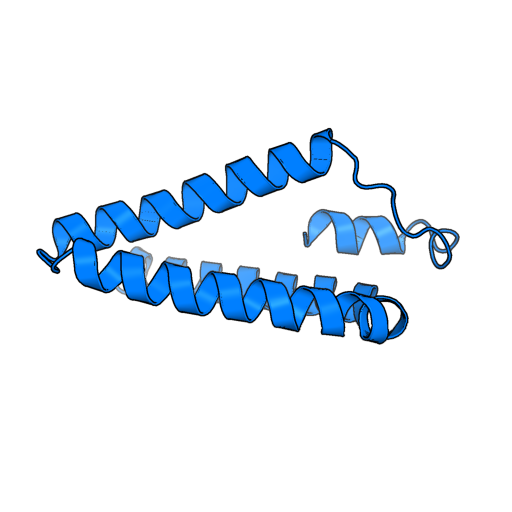2 14.108 0.793 1.00 89.44 95 ILE A N 1
ATOM 661 C CA . ILE A 1 95 ? -0.840 13.609 1.844 1.00 89.44 95 ILE A CA 1
ATOM 662 C C . ILE A 1 95 ? -0.141 13.641 3.210 1.00 89.44 95 ILE A C 1
ATOM 664 O O . ILE A 1 95 ? -0.726 14.124 4.177 1.00 89.44 95 ILE A O 1
ATOM 668 N N . GLY A 1 96 ? 1.117 13.195 3.287 1.00 86.69 96 GLY A N 1
ATOM 669 C CA . GLY A 1 96 ? 1.894 13.216 4.529 1.00 86.69 96 GLY A CA 1
ATOM 670 C C . GLY A 1 96 ? 2.075 14.628 5.092 1.00 86.69 96 GLY A C 1
ATOM 671 O O . GLY A 1 96 ? 1.821 14.855 6.273 1.00 86.69 96 GLY A O 1
ATOM 672 N N . PHE A 1 97 ? 2.433 15.597 4.244 1.00 91.50 97 PHE A N 1
ATOM 673 C CA . PHE A 1 97 ? 2.525 17.004 4.646 1.00 91.50 97 PHE A CA 1
ATOM 674 C C . PHE A 1 97 ? 1.178 17.580 5.081 1.00 91.50 97 PHE A C 1
ATOM 676 O O . PHE A 1 97 ? 1.128 18.300 6.077 1.00 91.50 97 PHE A O 1
ATOM 683 N N . LYS A 1 98 ? 0.089 17.253 4.370 1.00 88.38 98 LYS A N 1
ATOM 684 C CA . LYS A 1 98 ? -1.260 17.706 4.732 1.00 88.38 98 LYS A CA 1
ATOM 685 C C . LYS A 1 98 ? -1.615 17.253 6.146 1.00 88.38 98 LYS A C 1
ATOM 687 O O . LYS A 1 98 ? -1.986 18.081 6.966 1.00 88.38 98 LYS A O 1
ATOM 692 N N . ILE A 1 99 ? -1.448 15.962 6.435 1.00 87.56 99 ILE A N 1
ATOM 693 C CA . ILE A 1 99 ? -1.741 15.387 7.754 1.00 87.56 99 ILE A CA 1
ATOM 694 C C . ILE A 1 99 ? -0.831 16.009 8.821 1.00 87.56 99 ILE A C 1
ATOM 696 O O . ILE A 1 99 ? -1.307 16.379 9.889 1.00 87.56 99 ILE A O 1
ATOM 700 N N . PHE A 1 100 ? 0.464 16.169 8.530 1.00 86.75 100 PHE A N 1
ATOM 701 C CA . PHE A 1 100 ? 1.425 16.737 9.475 1.00 86.75 100 PHE A CA 1
ATOM 702 C C . PHE A 1 100 ? 1.074 18.172 9.890 1.00 86.75 100 PHE A C 1
ATOM 704 O O . PHE A 1 100 ? 1.074 18.479 11.082 1.00 86.75 100 PHE A O 1
ATOM 711 N N . ILE A 1 101 ? 0.757 19.040 8.924 1.00 90.75 101 ILE A N 1
ATOM 712 C CA . ILE A 1 101 ? 0.374 20.433 9.191 1.00 90.75 101 ILE A CA 1
ATOM 713 C C . ILE A 1 101 ? -0.965 20.482 9.932 1.00 90.75 101 ILE A C 1
ATOM 715 O O . ILE A 1 101 ? -1.077 21.198 10.924 1.00 90.75 101 ILE A O 1
ATOM 719 N N . GLU A 1 102 ? -1.950 19.698 9.489 1.00 87.75 102 GLU A N 1
ATOM 720 C CA . GLU A 1 102 ? -3.290 19.663 10.086 1.00 87.75 102 GLU A CA 1
ATOM 721 C C . GLU A 1 102 ? -3.244 19.231 11.560 1.00 87.75 102 GLU A C 1
ATOM 723 O O . GLU A 1 102 ? -3.887 19.853 12.396 1.00 87.75 102 GLU A O 1
ATOM 728 N N . HIS A 1 103 ? -2.420 18.236 11.904 1.00 81.00 103 HIS A N 1
ATOM 729 C CA . HIS A 1 103 ? -2.315 17.739 13.279 1.00 81.00 103 HIS A CA 1
ATOM 730 C C . HIS A 1 103 ? -1.315 18.487 14.174 1.00 81.00 103 HIS A C 1
ATOM 732 O O . HIS A 1 103 ? -1.485 18.469 15.388 1.00 81.00 103 HIS A O 1
ATOM 738 N N . THR A 1 104 ? -0.259 19.100 13.625 1.00 79.12 104 THR A N 1
ATOM 739 C CA . THR A 1 104 ? 0.810 19.729 14.437 1.00 79.12 104 THR A CA 1
ATOM 740 C C . THR A 1 104 ? 0.676 21.248 14.534 1.00 79.12 104 THR A C 1
ATOM 742 O O . THR A 1 104 ? 1.089 21.829 15.531 1.00 79.12 104 THR A O 1
ATOM 745 N N . MET A 1 105 ? 0.165 21.913 13.492 1.00 68.75 105 MET A N 1
ATOM 746 C CA . MET A 1 105 ? 0.135 23.383 13.406 1.00 68.75 105 MET A CA 1
ATOM 747 C C . MET A 1 105 ? -1.277 23.970 13.544 1.00 68.75 105 MET A C 1
ATOM 749 O O . MET A 1 105 ? -1.407 25.162 13.806 1.00 68.75 105 MET A O 1
ATOM 753 N N . LEU A 1 106 ? -2.320 23.160 13.342 1.00 60.56 106 LEU A N 1
ATOM 754 C CA . LEU A 1 106 ? -3.733 23.565 13.372 1.00 60.56 106 LEU A CA 1
ATOM 755 C C . LEU A 1 106 ? -4.543 22.885 14.495 1.00 60.56 106 LEU A C 1
ATOM 757 O O . LEU A 1 106 ? -5.763 23.043 14.530 1.00 60.56 106 LEU A O 1
ATOM 761 N N . GLY A 1 107 ? -3.870 22.152 15.391 1.00 49.03 107 GLY A N 1
ATOM 762 C CA . GLY A 1 107 ? -4.444 21.484 16.567 1.00 49.03 107 GLY A CA 1
ATOM 763 C C . GLY A 1 107 ? -4.263 22.277 17.853 1.00 49.03 107 GLY A C 1
ATOM 764 O O . GLY A 1 107 ? -3.149 22.811 18.053 1.00 49.03 107 GLY A O 1
#

Mean predicted aligned error: 9.27 Å

Foldseek 3Di:
DQVVLVVCVVPVPCLPDPDPPDVVVVVVVVVVVVVVVVVVVVVCVVVVHDVVVVVVVVVVVVVVCCVVCVVVCVVCCSPCVSVVVNVVVVVVVVVVVVVCCCPPVVD

Radius of gyration: 17.36 Å; Cα contacts (8 Å, |Δi|>4): 22; chains: 1; bounding box: 38×35×40 Å

Sequence (107 aa):
MLADAIRDRNNPAQCCEMQPYSTKAMLLQAVATSIDALAVGVGFAAMQVDIIPAVAIIGVITTACCAVGGGLGRKFGALLGHRAKLAGGLILIGIGFKIFIEHTMLG